Protein AF-A0ABD4ZA90-F1 (afdb_monomer_lite)

Sequence (152 aa):
MILDDIANYLPRKIDREKHRRLYINKEYIDSDKLKRIEDLVIKAFRKTIIEILISKGYVIQKEFMKNPENLGPDPDMLWFIIYGDNDIGVVIADSLFHTLNENDVNNYVNQFSKNIKLAGFEPIFCEFTSLESHSREYLMKRVFYAKLKYLK

Structure (mmCIF, N/CA/C/O backbone):
data_AF-A0ABD4ZA90-F1
#
_entry.id   AF-A0ABD4ZA90-F1
#
loop_
_atom_site.group_PDB
_atom_site.id
_atom_site.type_symbol
_atom_site.label_atom_id
_atom_site.label_alt_id
_atom_site.label_comp_id
_atom_site.label_asym_id
_atom_site.label_entity_id
_atom_site.label_seq_id
_atom_site.pdbx_PDB_ins_code
_atom_site.Cartn_x
_atom_site.Cartn_y
_atom_site.Cartn_z
_atom_site.occupancy
_atom_site.B_iso_or_equiv
_atom_site.auth_seq_id
_atom_site.auth_comp_id
_atom_site.auth_asym_id
_atom_site.auth_atom_id
_atom_site.pdbx_PDB_model_num
ATOM 1 N N . MET A 1 1 ? -8.741 -9.514 -15.679 1.00 62.38 1 MET A N 1
ATOM 2 C CA . MET A 1 1 ? -7.872 -8.412 -16.134 1.00 62.38 1 MET A CA 1
ATOM 3 C C . MET A 1 1 ? -6.812 -8.022 -15.105 1.00 62.38 1 MET A C 1
ATOM 5 O O . MET A 1 1 ? -5.653 -8.170 -15.440 1.00 62.38 1 MET A O 1
ATOM 9 N N . ILE A 1 2 ? -7.123 -7.642 -13.851 1.00 65.50 2 ILE A N 1
ATOM 10 C CA . ILE A 1 2 ? -6.057 -7.391 -12.842 1.00 65.50 2 ILE A CA 1
ATOM 11 C C . ILE A 1 2 ? -5.353 -8.672 -12.377 1.00 65.50 2 ILE A C 1
ATOM 13 O O . ILE A 1 2 ? -4.130 -8.710 -12.275 1.00 65.50 2 ILE A O 1
ATOM 17 N N . LEU A 1 3 ? -6.118 -9.745 -12.148 1.00 64.69 3 LEU A N 1
ATOM 18 C CA . LEU A 1 3 ? -5.544 -11.064 -11.872 1.00 64.69 3 LEU A CA 1
ATOM 19 C C . LEU A 1 3 ? -4.601 -11.521 -12.987 1.00 64.69 3 LEU A C 1
ATOM 21 O O . LEU A 1 3 ? -3.595 -12.134 -12.672 1.00 64.69 3 LEU A O 1
ATOM 25 N N . ASP A 1 4 ? -4.891 -11.193 -14.249 1.00 68.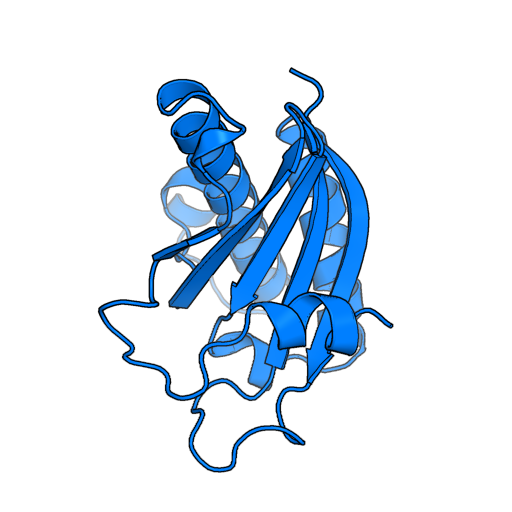12 4 ASP A N 1
ATOM 26 C CA . ASP A 1 4 ? -4.044 -11.570 -15.386 1.00 68.12 4 ASP A CA 1
ATOM 27 C C . ASP A 1 4 ? -2.719 -10.792 -15.361 1.00 68.12 4 ASP A C 1
ATOM 29 O O . ASP A 1 4 ? -1.653 -11.389 -15.511 1.00 68.12 4 ASP A O 1
ATOM 33 N N . ASP A 1 5 ? -2.770 -9.486 -15.069 1.00 66.19 5 ASP A N 1
ATOM 34 C CA . ASP A 1 5 ? -1.576 -8.650 -14.902 1.00 66.19 5 ASP A CA 1
ATOM 35 C C . ASP A 1 5 ? -0.704 -9.139 -13.737 1.00 66.19 5 ASP A C 1
ATOM 37 O O . ASP A 1 5 ? 0.503 -9.304 -13.897 1.00 66.19 5 ASP A O 1
ATOM 41 N N . ILE A 1 6 ? -1.298 -9.431 -12.575 1.00 69.44 6 ILE A N 1
ATOM 42 C CA . ILE A 1 6 ? -0.570 -9.935 -11.399 1.00 69.44 6 ILE A CA 1
ATOM 43 C C . ILE A 1 6 ? -0.053 -11.363 -11.640 1.00 69.44 6 ILE A C 1
ATOM 45 O O . ILE A 1 6 ? 1.076 -11.677 -11.260 1.00 69.44 6 ILE A O 1
ATOM 49 N N . ALA A 1 7 ? -0.843 -12.230 -12.282 1.00 73.38 7 ALA A N 1
ATOM 50 C CA . ALA A 1 7 ? -0.492 -13.628 -12.535 1.00 73.38 7 ALA A CA 1
ATOM 51 C C . ALA A 1 7 ? 0.750 -13.782 -13.410 1.00 73.38 7 ALA A C 1
ATOM 53 O O . ALA A 1 7 ? 1.523 -14.712 -13.187 1.00 73.38 7 ALA A O 1
ATOM 54 N N . ASN A 1 8 ? 0.996 -12.847 -14.331 1.00 75.31 8 ASN A N 1
ATOM 55 C CA . ASN A 1 8 ? 2.222 -12.827 -15.133 1.00 75.31 8 ASN A CA 1
ATOM 56 C C . ASN A 1 8 ? 3.496 -12.685 -14.287 1.00 75.31 8 ASN A C 1
ATOM 58 O O . ASN A 1 8 ? 4.574 -13.093 -14.719 1.00 75.31 8 ASN A O 1
ATOM 62 N N . TYR A 1 9 ? 3.373 -12.130 -13.082 1.00 75.06 9 TYR A N 1
ATOM 63 C CA . TYR A 1 9 ? 4.491 -11.887 -12.177 1.00 75.06 9 TYR A CA 1
ATOM 64 C C . TYR A 1 9 ? 4.483 -12.777 -10.936 1.00 75.06 9 TYR A C 1
ATOM 66 O O . TYR A 1 9 ? 5.475 -12.819 -10.205 1.00 75.06 9 TYR A O 1
ATOM 74 N N . LEU A 1 10 ? 3.386 -13.497 -10.682 1.00 73.56 10 LEU A N 1
ATOM 75 C CA . LEU A 1 10 ? 3.324 -14.454 -9.589 1.00 73.56 10 LEU A CA 1
ATOM 76 C C . LEU A 1 10 ? 4.314 -15.599 -9.869 1.00 73.56 10 LEU A C 1
ATOM 78 O O . LEU A 1 10 ? 4.187 -16.308 -10.872 1.00 73.56 10 LEU A O 1
ATOM 82 N N . PRO A 1 11 ? 5.306 -15.826 -8.993 1.00 70.50 11 PRO A N 1
ATOM 83 C CA . PRO A 1 11 ? 6.197 -16.959 -9.139 1.00 70.50 11 PRO A CA 1
ATOM 84 C C . PRO A 1 11 ? 5.389 -18.251 -8.970 1.00 70.50 11 PRO A C 1
ATOM 86 O O . PRO A 1 11 ? 4.516 -18.355 -8.111 1.00 70.50 11 PRO A O 1
ATOM 89 N N . ARG A 1 12 ? 5.728 -19.281 -9.754 1.00 71.31 12 ARG A N 1
ATOM 90 C CA . ARG A 1 12 ? 5.059 -20.599 -9.700 1.00 71.31 12 ARG A CA 1
ATOM 91 C C . ARG A 1 12 ? 5.140 -21.272 -8.324 1.00 71.31 12 ARG A C 1
ATOM 93 O O . ARG A 1 12 ? 4.325 -22.135 -8.019 1.00 71.31 12 ARG A O 1
ATOM 100 N N . LYS A 1 13 ? 6.158 -20.926 -7.530 1.00 71.75 13 LYS A N 1
ATOM 101 C CA . LYS A 1 13 ? 6.340 -21.347 -6.137 1.00 71.75 13 LYS A CA 1
ATOM 102 C C . LYS A 1 13 ? 6.830 -20.156 -5.326 1.00 71.75 13 LYS A C 1
ATOM 104 O O . LYS A 1 13 ? 7.806 -19.520 -5.721 1.00 71.75 13 LYS A O 1
ATOM 109 N N . ILE A 1 14 ? 6.203 -19.900 -4.180 1.00 73.62 14 ILE A N 1
ATOM 110 C CA . ILE A 1 14 ? 6.668 -18.866 -3.257 1.00 73.62 14 ILE A CA 1
ATOM 111 C C . ILE A 1 14 ? 7.635 -19.435 -2.230 1.00 73.62 14 ILE A C 1
ATOM 113 O O . ILE A 1 14 ? 7.293 -20.260 -1.390 1.00 73.62 14 ILE A O 1
ATOM 117 N N . ASP A 1 15 ? 8.845 -18.897 -2.276 1.00 81.00 15 ASP A N 1
ATOM 118 C CA . ASP A 1 15 ? 9.797 -18.858 -1.170 1.00 81.00 15 ASP A CA 1
ATOM 119 C C . ASP A 1 15 ? 9.537 -17.589 -0.336 1.00 81.00 15 ASP A C 1
ATOM 121 O O . ASP A 1 15 ? 9.632 -16.480 -0.862 1.00 81.00 15 ASP A O 1
ATOM 125 N N . ARG A 1 16 ? 9.156 -17.728 0.938 1.00 76.25 16 ARG A N 1
ATOM 126 C CA . ARG A 1 16 ? 8.748 -16.576 1.765 1.00 76.25 16 ARG A CA 1
ATOM 127 C C . ARG A 1 16 ? 9.871 -15.578 2.003 1.00 76.25 16 ARG A C 1
ATOM 129 O O . ARG A 1 16 ? 9.607 -14.384 1.988 1.00 76.25 16 ARG A O 1
ATOM 136 N N . GLU A 1 17 ? 11.092 -16.058 2.206 1.00 80.88 17 GLU A N 1
ATOM 137 C CA . GLU A 1 17 ? 12.242 -15.192 2.468 1.00 80.88 17 GLU A CA 1
ATOM 138 C C . GLU A 1 17 ? 12.598 -14.410 1.206 1.00 80.88 17 GLU A C 1
ATOM 140 O O . GLU A 1 17 ? 12.684 -13.183 1.223 1.00 80.88 17 GLU A O 1
ATOM 145 N N . LYS A 1 18 ? 12.703 -15.108 0.069 1.00 81.69 18 LYS A N 1
ATOM 146 C CA . LYS A 1 18 ? 13.080 -14.474 -1.203 1.00 81.69 18 LYS A CA 1
ATOM 147 C C . LYS A 1 18 ? 12.011 -13.547 -1.757 1.00 81.69 18 LYS A C 1
ATOM 149 O O . LYS A 1 18 ? 12.347 -12.569 -2.413 1.00 81.69 18 LYS A O 1
ATOM 154 N N . HIS A 1 19 ? 10.738 -13.853 -1.523 1.00 84.25 19 HIS A N 1
ATOM 155 C CA . HIS A 1 19 ? 9.628 -13.073 -2.064 1.00 84.25 19 HIS A CA 1
ATOM 156 C C . HIS A 1 19 ? 8.983 -12.162 -1.018 1.00 84.25 19 HIS A C 1
ATOM 158 O O . HIS A 1 19 ? 7.905 -11.628 -1.261 1.00 84.25 19 HIS A O 1
ATOM 164 N N . ARG A 1 20 ? 9.618 -11.930 0.135 1.00 87.19 20 ARG A N 1
ATOM 165 C CA . ARG A 1 20 ? 9.134 -10.933 1.099 1.00 87.19 20 ARG A CA 1
ATOM 166 C C . ARG A 1 20 ? 9.143 -9.521 0.505 1.00 87.19 20 ARG A C 1
ATOM 168 O O . ARG A 1 20 ? 8.221 -8.731 0.729 1.00 87.19 20 ARG A O 1
ATOM 175 N N . ARG A 1 21 ? 10.190 -9.210 -0.259 1.00 91.62 21 ARG A N 1
ATOM 176 C CA . ARG A 1 21 ? 10.367 -7.971 -1.021 1.00 91.62 21 ARG A CA 1
ATOM 177 C C . ARG A 1 21 ? 10.803 -8.338 -2.430 1.00 91.62 21 ARG A C 1
ATOM 179 O O . ARG A 1 21 ? 11.789 -9.049 -2.594 1.00 91.62 21 ARG A O 1
ATOM 186 N N . LEU A 1 22 ? 10.054 -7.893 -3.432 1.00 91.50 22 LEU A N 1
ATOM 187 C CA . LEU A 1 22 ? 10.332 -8.213 -4.830 1.00 91.50 22 LEU A CA 1
ATOM 188 C C . LEU A 1 22 ? 10.199 -6.955 -5.684 1.00 91.50 22 LEU A C 1
ATOM 190 O O . LEU A 1 22 ? 9.236 -6.206 -5.543 1.00 91.50 22 LEU A O 1
ATOM 194 N N . TYR A 1 23 ? 11.149 -6.746 -6.590 1.00 92.75 23 TYR A N 1
ATOM 195 C CA . TYR A 1 23 ? 11.144 -5.617 -7.516 1.00 92.75 23 TYR A CA 1
ATOM 196 C C . TYR A 1 23 ? 11.232 -6.161 -8.934 1.00 92.75 23 TYR A C 1
ATOM 198 O O . TYR A 1 23 ? 12.251 -6.728 -9.333 1.00 92.75 23 TYR A O 1
ATOM 206 N N . ILE A 1 24 ? 10.141 -6.020 -9.668 1.00 91.06 24 ILE A N 1
ATOM 207 C CA . ILE A 1 24 ? 9.975 -6.500 -11.031 1.00 91.06 24 ILE A CA 1
ATOM 208 C C . ILE A 1 24 ? 10.256 -5.344 -11.981 1.00 91.06 24 ILE A C 1
ATOM 210 O O . ILE A 1 24 ? 9.724 -4.245 -11.808 1.00 91.06 24 ILE A O 1
ATOM 214 N N . ASN A 1 25 ? 11.083 -5.620 -12.987 1.00 90.44 25 ASN A N 1
ATOM 215 C CA . ASN A 1 25 ? 11.552 -4.653 -13.974 1.00 90.44 25 ASN A CA 1
ATOM 216 C C . ASN A 1 25 ? 12.222 -3.417 -13.343 1.00 90.44 25 ASN A C 1
ATOM 218 O O . ASN A 1 25 ? 12.029 -2.279 -13.777 1.00 90.44 25 ASN A O 1
ATOM 222 N N . LYS A 1 26 ? 12.982 -3.625 -12.260 1.00 90.62 26 LYS A N 1
ATOM 223 C CA . LYS A 1 26 ? 13.629 -2.540 -11.503 1.00 90.62 26 LYS A CA 1
ATOM 224 C C . LYS A 1 26 ? 14.647 -1.746 -12.327 1.00 90.62 26 LYS A C 1
ATOM 226 O O . LYS A 1 26 ? 15.013 -0.652 -11.934 1.00 90.62 26 LYS A O 1
ATOM 231 N N . GLU A 1 27 ? 15.109 -2.288 -13.447 1.00 90.25 27 GLU A N 1
ATOM 232 C CA . GLU A 1 27 ? 15.999 -1.629 -14.400 1.00 90.25 27 GLU A CA 1
ATOM 233 C C . GLU A 1 27 ? 15.385 -0.383 -15.057 1.00 90.25 27 GLU A C 1
ATOM 235 O O . GLU A 1 27 ? 16.130 0.457 -15.553 1.00 90.25 27 GLU A O 1
ATOM 240 N N . TYR A 1 28 ? 14.056 -0.228 -15.029 1.00 89.12 28 TYR A N 1
ATOM 241 C CA . TYR A 1 28 ? 13.367 0.963 -15.539 1.00 89.12 28 TYR A CA 1
ATOM 242 C C . TYR A 1 28 ? 13.294 2.115 -14.534 1.00 89.12 28 TYR A C 1
ATOM 244 O O . TYR A 1 28 ? 12.625 3.112 -14.791 1.00 89.12 28 TYR A O 1
ATOM 252 N N . ILE A 1 29 ? 13.929 1.991 -13.369 1.00 91.69 29 ILE A N 1
ATOM 253 C CA . ILE A 1 29 ? 13.909 3.041 -12.360 1.00 91.69 29 ILE A CA 1
ATOM 254 C C . ILE A 1 29 ? 15.247 3.141 -11.637 1.00 91.69 29 ILE A C 1
ATOM 256 O O . ILE A 1 29 ? 15.922 2.151 -11.363 1.00 91.69 29 ILE A O 1
ATOM 260 N N . ASP A 1 30 ? 15.624 4.371 -11.305 1.00 92.19 30 ASP A N 1
ATOM 261 C CA . ASP A 1 30 ? 16.780 4.625 -10.461 1.00 92.19 30 ASP A CA 1
ATOM 262 C C . ASP A 1 30 ? 16.609 3.988 -9.066 1.00 92.19 30 ASP A C 1
ATOM 264 O O . ASP A 1 30 ? 15.516 3.981 -8.492 1.00 92.19 30 ASP A O 1
ATOM 268 N N . SER A 1 31 ? 17.701 3.457 -8.512 1.00 91.44 31 SER A N 1
ATOM 269 C CA . SER A 1 31 ? 17.669 2.716 -7.244 1.00 91.44 31 SER A CA 1
ATOM 270 C C . SER A 1 31 ? 17.339 3.606 -6.044 1.00 91.44 31 SER A C 1
ATOM 272 O O . SER A 1 31 ? 16.604 3.172 -5.153 1.00 91.44 31 SER A O 1
ATOM 274 N N . ASP A 1 32 ? 17.815 4.854 -6.025 1.00 93.69 32 ASP A N 1
ATOM 275 C CA . ASP A 1 32 ? 17.505 5.798 -4.947 1.00 93.69 32 ASP A CA 1
ATOM 276 C C . ASP A 1 32 ? 16.046 6.248 -5.036 1.00 93.69 32 ASP A C 1
ATOM 278 O O . ASP A 1 32 ? 15.336 6.321 -4.024 1.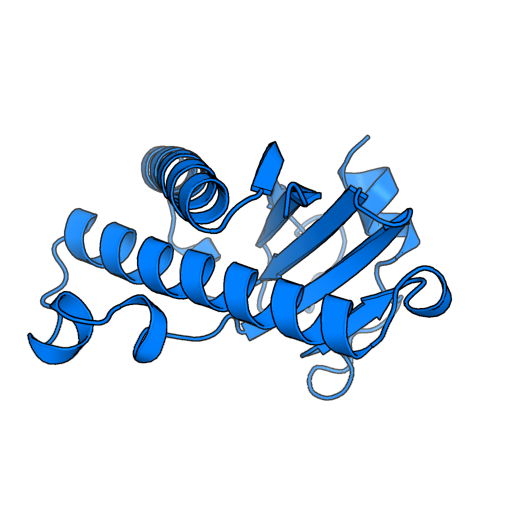00 93.69 32 ASP A O 1
ATOM 282 N N . LYS A 1 33 ? 15.557 6.475 -6.261 1.00 93.06 33 LYS A N 1
ATOM 283 C CA . LYS A 1 33 ? 14.139 6.753 -6.507 1.00 93.06 33 LYS A CA 1
ATOM 284 C C . LYS A 1 33 ? 13.251 5.589 -6.062 1.00 93.06 33 LYS A C 1
ATOM 286 O O . LYS A 1 33 ? 12.257 5.823 -5.373 1.00 93.06 33 LYS A O 1
ATOM 291 N N . LEU A 1 34 ? 13.615 4.350 -6.399 1.00 93.38 34 LEU A N 1
ATOM 292 C CA . LEU A 1 34 ? 12.883 3.147 -5.997 1.00 93.38 34 LEU A CA 1
ATOM 293 C C . LEU A 1 34 ? 12.816 3.007 -4.475 1.00 93.38 34 LEU A C 1
ATOM 295 O O . LEU A 1 34 ? 11.734 2.797 -3.931 1.00 93.38 34 LEU A O 1
ATOM 299 N N . LYS A 1 35 ? 13.943 3.198 -3.783 1.00 94.69 35 LYS A N 1
ATOM 300 C CA . LYS A 1 35 ? 13.993 3.159 -2.317 1.00 94.69 35 LYS A CA 1
ATOM 301 C C . LYS A 1 35 ? 13.092 4.223 -1.689 1.00 94.69 35 LYS A C 1
ATOM 303 O O . LYS A 1 35 ? 12.352 3.943 -0.751 1.00 94.69 35 LYS A O 1
ATOM 308 N N . ARG A 1 36 ? 13.095 5.440 -2.241 1.00 94.88 36 ARG A N 1
ATOM 309 C CA . ARG A 1 36 ? 12.210 6.517 -1.780 1.00 94.88 36 ARG A CA 1
ATOM 310 C C . ARG A 1 36 ? 10.734 6.177 -1.988 1.00 94.88 36 ARG A C 1
ATOM 312 O O . ARG A 1 36 ? 9.919 6.448 -1.109 1.00 94.88 36 ARG A O 1
ATOM 319 N N . ILE A 1 37 ? 10.380 5.614 -3.140 1.00 95.19 37 ILE A N 1
ATOM 320 C CA . ILE A 1 37 ? 9.017 5.153 -3.425 1.00 95.19 37 ILE A CA 1
ATOM 321 C C . ILE A 1 37 ? 8.600 4.080 -2.420 1.00 95.19 37 ILE A C 1
ATOM 323 O O . ILE A 1 37 ? 7.510 4.174 -1.857 1.00 95.19 37 ILE A O 1
ATOM 327 N N . GLU A 1 38 ? 9.465 3.096 -2.179 1.00 95.75 38 GLU A N 1
ATOM 328 C CA . GLU A 1 38 ? 9.215 2.025 -1.220 1.00 95.75 38 GLU A CA 1
ATOM 329 C C . GLU A 1 38 ? 8.935 2.578 0.177 1.00 95.75 38 GLU A C 1
ATOM 331 O O . GLU A 1 38 ? 7.891 2.270 0.756 1.00 95.75 38 GLU A O 1
ATOM 336 N N . ASP A 1 39 ? 9.801 3.462 0.675 1.00 96.25 39 ASP A N 1
ATOM 337 C CA . ASP A 1 39 ? 9.636 4.095 1.983 1.00 96.25 39 ASP A CA 1
ATOM 338 C C . ASP A 1 39 ? 8.291 4.827 2.095 1.00 96.25 39 ASP A C 1
ATOM 340 O O . ASP A 1 39 ? 7.608 4.754 3.120 1.00 96.25 39 ASP A O 1
ATOM 344 N N . LEU A 1 40 ? 7.879 5.538 1.043 1.00 96.56 40 LEU A N 1
ATOM 345 C CA . LEU A 1 40 ? 6.615 6.273 1.028 1.00 96.56 40 LEU A CA 1
ATOM 346 C C . LEU A 1 40 ? 5.393 5.343 0.999 1.00 96.56 40 LEU A C 1
ATOM 348 O O . LEU A 1 40 ? 4.405 5.610 1.687 1.00 96.56 40 LEU A O 1
ATOM 352 N N . VAL A 1 41 ? 5.462 4.251 0.238 1.00 97.12 41 VAL A N 1
ATOM 353 C CA . VAL A 1 41 ? 4.406 3.232 0.182 1.00 97.12 41 VAL A CA 1
ATOM 354 C C . VAL A 1 41 ? 4.270 2.519 1.526 1.00 97.12 41 VAL A C 1
ATOM 356 O O . VAL A 1 41 ? 3.153 2.376 2.023 1.00 97.12 41 VAL A O 1
ATOM 359 N N . ILE A 1 42 ? 5.385 2.144 2.160 1.00 97.44 42 ILE A N 1
ATOM 360 C CA . ILE A 1 42 ? 5.393 1.530 3.496 1.00 97.44 42 ILE A CA 1
ATOM 361 C C . ILE A 1 42 ? 4.788 2.484 4.530 1.00 97.44 42 ILE A C 1
ATOM 363 O O . ILE A 1 42 ? 3.927 2.087 5.314 1.00 97.44 42 ILE A O 1
ATOM 367 N N . LYS A 1 43 ? 5.167 3.765 4.505 1.00 97.25 43 LYS A N 1
ATOM 368 C CA . LYS A 1 43 ? 4.592 4.790 5.389 1.00 97.25 43 LYS A CA 1
ATOM 369 C C . LYS A 1 43 ? 3.076 4.916 5.229 1.00 97.25 43 LYS A C 1
ATOM 371 O O . LYS A 1 43 ? 2.356 4.973 6.229 1.00 97.25 43 LYS A O 1
ATOM 376 N N . ALA A 1 44 ? 2.584 4.926 3.989 1.00 97.25 44 ALA A N 1
ATOM 377 C CA . ALA A 1 44 ? 1.151 4.966 3.709 1.00 97.25 44 ALA A CA 1
ATOM 378 C C . ALA A 1 44 ? 0.434 3.692 4.187 1.00 97.25 44 ALA A C 1
ATOM 380 O O . ALA A 1 44 ? -0.634 3.788 4.797 1.00 97.25 44 ALA A O 1
ATOM 381 N N . PHE A 1 45 ? 1.031 2.517 3.970 1.00 97.69 45 PHE A N 1
ATOM 382 C CA . PHE A 1 45 ? 0.526 1.237 4.470 1.00 97.69 45 PHE A CA 1
ATOM 383 C C . PHE A 1 45 ? 0.394 1.233 5.997 1.00 97.69 45 PHE A C 1
ATOM 385 O O . PHE A 1 45 ? -0.701 1.027 6.518 1.00 97.69 45 PHE A O 1
ATOM 392 N N . ARG A 1 46 ? 1.484 1.539 6.710 1.00 97.06 46 ARG A N 1
ATOM 393 C CA . ARG A 1 46 ? 1.543 1.555 8.179 1.00 97.06 46 ARG A CA 1
ATOM 394 C C . ARG A 1 46 ? 0.443 2.420 8.772 1.00 97.06 46 ARG A C 1
ATOM 396 O O . ARG A 1 46 ? -0.308 1.982 9.642 1.00 97.06 46 ARG A O 1
ATOM 403 N N . LYS A 1 47 ? 0.311 3.640 8.249 1.00 96.94 47 LYS A N 1
ATOM 404 C CA . LYS A 1 47 ? -0.728 4.572 8.672 1.00 96.94 47 LYS A CA 1
ATOM 405 C C . LYS A 1 47 ? -2.132 4.026 8.431 1.00 96.94 47 LYS A C 1
ATOM 407 O O . LYS A 1 47 ? -2.960 4.071 9.336 1.00 96.94 47 LYS A O 1
ATOM 412 N N . THR A 1 48 ? -2.362 3.442 7.260 1.00 97.19 48 THR A N 1
ATOM 413 C CA . THR A 1 48 ? -3.649 2.838 6.897 1.00 97.19 48 THR A CA 1
ATOM 414 C C . THR A 1 48 ? -4.018 1.681 7.826 1.00 97.19 48 THR A C 1
ATOM 416 O O . THR A 1 48 ? -5.153 1.616 8.290 1.00 97.19 48 THR A O 1
ATOM 419 N N . ILE A 1 49 ? -3.077 0.790 8.156 1.00 96.19 49 ILE A N 1
ATOM 420 C CA . ILE A 1 49 ? -3.338 -0.323 9.082 1.00 96.19 49 ILE A CA 1
ATOM 421 C C . ILE A 1 49 ? -3.712 0.191 10.470 1.00 96.19 49 ILE A C 1
ATOM 423 O O . ILE A 1 49 ? -4.694 -0.275 11.045 1.00 96.19 49 ILE A O 1
ATOM 427 N N . ILE A 1 50 ? -2.980 1.174 10.998 1.00 95.69 50 ILE A N 1
ATOM 428 C CA . ILE A 1 50 ? -3.300 1.762 12.303 1.00 95.69 50 ILE A CA 1
ATOM 429 C C . ILE A 1 50 ? -4.700 2.395 12.291 1.00 95.69 50 ILE A C 1
ATOM 431 O O . ILE A 1 50 ? -5.490 2.131 13.196 1.00 95.69 50 ILE A O 1
ATOM 435 N N . GLU A 1 51 ? -5.051 3.154 11.248 1.00 94.75 51 GLU A N 1
ATOM 436 C CA . GLU A 1 51 ? -6.390 3.742 11.078 1.00 94.75 51 GLU A CA 1
ATOM 437 C C . GLU A 1 51 ? -7.495 2.671 11.021 1.00 94.75 51 GLU A C 1
ATOM 439 O O . GLU A 1 51 ? -8.545 2.824 11.652 1.00 94.75 51 GLU A O 1
ATOM 444 N N . ILE A 1 52 ? -7.244 1.551 10.337 1.00 94.75 52 ILE A N 1
ATOM 445 C CA . ILE A 1 52 ? -8.178 0.421 10.265 1.00 94.75 52 ILE A CA 1
ATOM 446 C C . ILE A 1 52 ? -8.352 -0.247 11.628 1.00 94.75 52 ILE A C 1
ATOM 448 O O . ILE A 1 52 ? -9.486 -0.460 12.057 1.00 94.75 52 ILE A O 1
ATOM 452 N N . LEU A 1 53 ? -7.265 -0.526 12.348 1.00 93.56 53 LEU A N 1
ATOM 453 C CA . LEU A 1 53 ? -7.336 -1.123 13.683 1.00 93.56 53 LEU A CA 1
ATOM 454 C C . LEU A 1 53 ? -8.108 -0.226 14.662 1.00 93.56 53 LEU A C 1
ATOM 456 O O . LEU A 1 53 ? -8.966 -0.714 15.396 1.00 93.56 53 LEU A O 1
ATOM 460 N N . ILE A 1 54 ? -7.894 1.090 14.625 1.00 93.19 54 ILE A N 1
ATOM 461 C CA . ILE A 1 54 ? -8.670 2.039 15.440 1.00 93.19 54 ILE A CA 1
ATOM 462 C C . ILE A 1 54 ? -10.157 1.968 15.083 1.00 93.19 54 ILE A C 1
ATOM 464 O O . ILE A 1 54 ? -10.996 1.895 15.979 1.00 93.19 54 ILE A O 1
ATOM 468 N N . SER A 1 55 ? -10.498 1.944 13.788 1.00 91.56 55 SER A N 1
ATOM 469 C CA . SER A 1 55 ? -11.898 1.871 13.342 1.00 91.56 55 SER A CA 1
ATOM 470 C C . SER A 1 55 ? -12.610 0.589 13.791 1.00 91.56 55 SER A C 1
ATOM 472 O O . SER A 1 55 ? -13.820 0.597 14.001 1.00 91.56 55 SER A O 1
ATOM 474 N N . LYS A 1 56 ? -11.850 -0.490 14.016 1.00 90.88 56 LYS A N 1
ATOM 475 C CA . LYS A 1 56 ? -12.338 -1.765 14.560 1.00 90.88 56 LYS A CA 1
ATOM 476 C C . LYS A 1 56 ? -12.380 -1.797 16.096 1.00 90.88 56 LYS A C 1
ATOM 478 O O . LYS A 1 56 ? -12.736 -2.822 16.669 1.00 90.88 56 LYS A O 1
ATOM 483 N N . GLY A 1 57 ? -12.022 -0.700 16.766 1.00 92.19 57 GLY A N 1
ATOM 484 C CA . GLY A 1 57 ? -12.071 -0.568 18.223 1.00 92.19 57 GLY A CA 1
ATOM 485 C C . GLY A 1 57 ? -10.845 -1.105 18.964 1.00 92.19 57 GLY A C 1
ATOM 486 O O . GLY A 1 57 ? -10.894 -1.245 20.186 1.00 92.19 57 GLY A O 1
ATOM 487 N N . TYR A 1 58 ? -9.741 -1.402 18.270 1.00 93.19 58 TYR A N 1
ATOM 488 C CA . TYR A 1 58 ? -8.504 -1.808 18.939 1.00 93.19 58 TYR A CA 1
ATOM 489 C C . TYR A 1 58 ? -7.870 -0.627 19.683 1.00 93.19 58 TYR A C 1
ATOM 491 O O . TYR A 1 58 ? -7.799 0.495 19.179 1.00 93.19 58 TYR A O 1
ATOM 499 N N . VAL A 1 59 ? -7.349 -0.897 20.881 1.00 94.38 59 VAL A N 1
ATOM 500 C CA . VAL A 1 59 ? -6.590 0.087 21.660 1.00 94.38 59 VAL A CA 1
ATOM 501 C C . VAL A 1 59 ? -5.148 0.110 21.163 1.00 94.38 59 VAL A C 1
ATOM 503 O O . VAL A 1 59 ? -4.394 -0.841 21.365 1.00 94.38 59 VAL A O 1
ATOM 506 N N . ILE A 1 60 ? -4.761 1.213 20.526 1.00 93.56 60 ILE A N 1
ATOM 507 C CA . ILE A 1 60 ? -3.410 1.424 20.002 1.00 93.56 60 ILE A CA 1
ATOM 508 C C . ILE A 1 60 ? -2.585 2.246 20.994 1.00 93.56 60 ILE A C 1
ATOM 510 O O . ILE A 1 60 ? -3.060 3.225 21.575 1.00 93.56 60 ILE A O 1
ATOM 514 N N . GLN A 1 61 ? -1.323 1.858 21.193 1.00 93.44 61 GLN A N 1
ATOM 515 C CA . GLN A 1 61 ? -0.410 2.601 22.057 1.00 93.44 61 GLN A CA 1
ATOM 516 C C . GLN A 1 61 ? -0.212 4.035 21.537 1.00 93.44 61 GLN A C 1
ATOM 518 O O . GLN A 1 61 ? -0.070 4.268 20.337 1.00 93.44 61 GLN A O 1
ATOM 523 N N . LYS A 1 62 ? -0.160 5.013 22.452 1.00 91.06 62 LYS A N 1
ATOM 524 C CA . LYS A 1 62 ? -0.125 6.451 22.113 1.00 91.06 62 LYS A CA 1
ATOM 525 C C . LYS A 1 62 ? 1.012 6.846 21.169 1.00 91.06 62 LYS A C 1
ATOM 527 O O . LYS A 1 62 ? 0.875 7.819 20.439 1.00 91.06 62 LYS A O 1
ATOM 532 N N . GLU A 1 63 ? 2.135 6.139 21.207 1.00 90.81 63 GLU A N 1
ATOM 533 C CA . GLU A 1 63 ? 3.284 6.433 20.350 1.00 90.81 63 GLU A CA 1
ATOM 534 C C . GLU A 1 63 ? 2.974 6.178 18.867 1.00 90.81 63 GLU A C 1
ATOM 536 O O . GLU A 1 63 ? 3.201 7.048 18.026 1.00 90.81 63 GLU A O 1
ATOM 541 N N . PHE A 1 64 ? 2.331 5.045 18.568 1.00 89.06 64 PHE A N 1
ATOM 542 C CA . PHE A 1 64 ? 1.871 4.684 17.226 1.00 89.06 64 PHE A CA 1
ATOM 543 C C . PHE A 1 64 ? 0.806 5.655 16.713 1.00 89.06 64 PHE A C 1
ATOM 545 O O . PHE A 1 64 ? 0.757 5.929 15.525 1.00 89.06 64 PHE A O 1
ATOM 552 N N . MET A 1 65 ? -0.016 6.227 17.598 1.00 88.31 65 MET A N 1
ATOM 553 C CA . MET A 1 65 ? -0.999 7.252 17.219 1.00 88.31 65 MET A CA 1
ATOM 554 C C . MET A 1 65 ? -0.346 8.560 16.759 1.00 88.31 65 MET A C 1
ATOM 556 O O . MET A 1 65 ? -0.917 9.275 15.942 1.00 88.31 65 MET A O 1
ATOM 560 N N . LYS A 1 66 ? 0.825 8.900 17.314 1.00 91.38 66 LYS A N 1
ATOM 561 C CA . LYS A 1 66 ? 1.538 10.143 16.991 1.00 91.38 66 LYS A CA 1
ATOM 562 C C . LYS A 1 66 ? 2.335 10.028 15.697 1.00 91.38 66 LYS A C 1
ATOM 564 O O . LYS A 1 66 ? 2.359 10.987 14.940 1.00 91.38 66 LYS A O 1
ATOM 569 N N . ASN A 1 67 ? 2.973 8.877 15.475 1.00 92.81 67 ASN A N 1
ATOM 570 C CA . ASN A 1 67 ? 3.873 8.640 14.344 1.00 92.81 67 ASN A CA 1
ATOM 571 C C . ASN A 1 67 ? 3.568 7.299 13.644 1.00 92.81 67 ASN A C 1
ATOM 573 O O . ASN A 1 67 ? 4.456 6.440 13.551 1.00 92.81 67 ASN A O 1
ATOM 577 N N . PRO A 1 68 ? 2.325 7.069 13.183 1.00 92.88 68 PRO A N 1
ATOM 578 C CA . PRO A 1 68 ? 1.914 5.768 12.660 1.00 92.88 68 PRO A CA 1
ATOM 579 C C . PRO A 1 68 ? 2.737 5.341 11.442 1.00 92.88 68 PRO A C 1
ATOM 581 O O . PRO A 1 68 ? 3.049 4.167 11.293 1.00 92.88 68 PRO A O 1
ATOM 584 N N . GLU A 1 69 ? 3.170 6.281 10.608 1.00 92.88 69 GLU A N 1
ATOM 585 C CA . GLU A 1 69 ? 4.009 6.022 9.442 1.00 92.88 69 GLU A CA 1
ATOM 586 C C . GLU A 1 69 ? 5.417 5.506 9.792 1.00 92.88 69 GLU A C 1
ATOM 588 O O . GLU A 1 69 ? 6.040 4.798 9.000 1.00 92.88 69 GLU A O 1
ATOM 593 N N . ASN A 1 70 ? 5.927 5.820 10.985 1.00 92.94 70 ASN A N 1
ATOM 594 C CA . ASN A 1 70 ? 7.278 5.435 11.401 1.00 92.94 70 ASN A CA 1
ATOM 595 C C . ASN A 1 70 ? 7.285 4.175 12.271 1.00 92.94 70 ASN A C 1
ATOM 597 O O . ASN A 1 70 ? 8.269 3.441 12.248 1.00 92.94 70 ASN A O 1
ATOM 601 N N . LEU A 1 71 ? 6.198 3.930 13.007 1.00 92.94 71 LEU A N 1
ATOM 602 C CA . LEU A 1 71 ? 6.131 2.872 14.017 1.00 92.94 71 LEU A CA 1
ATOM 603 C C . LEU A 1 71 ? 5.141 1.756 13.684 1.00 92.94 71 LEU A C 1
ATOM 605 O O . LEU A 1 71 ? 5.235 0.691 14.279 1.00 92.94 71 LEU A O 1
ATOM 609 N N . GLY A 1 72 ? 4.199 1.977 12.762 1.00 92.81 72 GLY A N 1
ATOM 610 C CA . GLY A 1 72 ? 3.207 0.973 12.379 1.00 92.81 72 GLY A CA 1
ATOM 611 C C . GLY A 1 72 ? 3.813 -0.309 11.786 1.00 92.81 72 GLY A C 1
ATOM 612 O O . GLY A 1 72 ? 4.996 -0.341 11.439 1.00 92.81 72 GLY A O 1
ATOM 613 N N . PRO A 1 73 ? 2.998 -1.368 11.648 1.00 93.19 73 PRO A N 1
ATOM 614 C CA . PRO A 1 73 ? 3.461 -2.653 11.138 1.00 93.19 73 PRO A CA 1
ATOM 615 C C . PRO A 1 73 ? 3.831 -2.572 9.655 1.00 93.19 73 PRO A C 1
ATOM 617 O O . PRO A 1 73 ? 3.158 -1.904 8.871 1.00 93.19 73 PRO A O 1
ATOM 620 N N . ASP A 1 74 ? 4.884 -3.289 9.274 1.00 93.94 74 ASP A N 1
ATOM 621 C CA . ASP A 1 74 ? 5.240 -3.500 7.872 1.00 93.94 74 ASP A CA 1
ATOM 622 C C . ASP A 1 74 ? 4.411 -4.618 7.249 1.00 93.94 74 ASP A C 1
ATOM 624 O O . ASP A 1 74 ? 4.050 -5.559 7.953 1.00 93.94 74 ASP A O 1
ATOM 628 N N . PRO A 1 75 ? 4.175 -4.569 5.928 1.00 93.94 75 PRO A N 1
ATOM 629 C CA . PRO A 1 75 ? 3.454 -5.633 5.254 1.00 93.94 75 PRO A CA 1
ATOM 630 C C . PRO A 1 75 ? 4.284 -6.919 5.230 1.00 93.94 75 PRO A C 1
ATOM 632 O O . PRO A 1 75 ? 5.508 -6.882 4.991 1.00 93.94 75 PRO A O 1
ATOM 635 N N . ASP A 1 76 ? 3.597 -8.053 5.391 1.00 91.19 76 ASP A N 1
ATOM 636 C CA . ASP A 1 76 ? 4.178 -9.396 5.291 1.00 91.19 76 ASP A CA 1
ATOM 637 C C . ASP A 1 76 ? 4.901 -9.583 3.951 1.00 91.19 76 ASP A C 1
ATOM 639 O O . ASP A 1 76 ? 6.035 -10.062 3.921 1.00 91.19 76 ASP A O 1
ATOM 643 N N . MET A 1 77 ? 4.305 -9.125 2.845 1.00 90.81 77 MET A N 1
ATOM 644 C CA . MET A 1 77 ? 4.963 -9.051 1.536 1.00 90.81 77 MET A CA 1
ATOM 645 C C . MET A 1 77 ? 4.677 -7.726 0.831 1.00 90.81 77 MET A C 1
ATOM 647 O O . MET A 1 77 ? 3.575 -7.185 0.911 1.00 90.81 77 MET A O 1
ATOM 651 N N . LEU A 1 78 ? 5.676 -7.227 0.102 1.00 94.31 78 LEU A N 1
ATOM 652 C CA . LEU A 1 78 ? 5.574 -5.995 -0.675 1.00 94.31 78 LEU A CA 1
ATOM 653 C C . LEU A 1 78 ? 6.342 -6.139 -1.981 1.00 94.31 78 LEU A C 1
ATOM 655 O O . LEU A 1 78 ? 7.565 -6.307 -1.967 1.00 94.31 78 LEU A O 1
ATOM 659 N N . TRP A 1 79 ? 5.624 -6.092 -3.097 1.00 94.06 79 TRP A N 1
ATOM 660 C CA . TRP A 1 79 ? 6.207 -6.186 -4.429 1.00 94.06 79 TRP A CA 1
ATOM 661 C C . TRP A 1 79 ? 5.951 -4.923 -5.231 1.00 94.06 79 TRP A C 1
ATOM 663 O O . TRP A 1 79 ? 4.864 -4.349 -5.169 1.00 94.06 79 TRP A O 1
ATOM 673 N N . PHE A 1 80 ? 6.940 -4.549 -6.033 1.00 94.25 80 PHE A N 1
ATOM 674 C CA . PHE A 1 80 ? 6.877 -3.433 -6.963 1.00 94.25 80 PHE A CA 1
ATOM 675 C C . PHE A 1 80 ? 6.987 -3.940 -8.395 1.00 94.25 80 PHE A C 1
ATOM 677 O O . PHE A 1 80 ? 7.856 -4.754 -8.697 1.00 94.25 80 PHE A O 1
ATOM 684 N N . ILE A 1 81 ? 6.123 -3.436 -9.271 1.00 93.44 81 ILE A N 1
ATOM 685 C CA . ILE A 1 81 ? 6.132 -3.679 -10.714 1.00 93.44 81 ILE A CA 1
ATOM 686 C C . ILE A 1 81 ? 6.317 -2.326 -11.387 1.00 93.44 81 ILE A C 1
ATOM 688 O O . ILE A 1 81 ? 5.473 -1.445 -11.233 1.00 93.44 81 ILE A O 1
ATOM 692 N N . ILE A 1 82 ? 7.413 -2.143 -12.116 1.00 92.88 82 ILE A N 1
ATOM 693 C CA . ILE A 1 82 ? 7.707 -0.869 -12.777 1.00 92.88 82 ILE A CA 1
ATOM 694 C C . ILE A 1 82 ? 7.218 -0.928 -14.226 1.00 92.88 82 ILE A C 1
ATOM 696 O O . ILE A 1 82 ? 7.660 -1.778 -15.002 1.00 92.88 82 ILE A O 1
ATOM 700 N N . TYR A 1 83 ? 6.290 -0.034 -14.582 1.00 89.00 83 TYR A N 1
ATOM 701 C CA . TYR A 1 83 ? 5.756 0.100 -15.946 1.00 89.00 83 TYR A CA 1
ATOM 702 C C . TYR A 1 83 ? 6.433 1.233 -16.737 1.00 89.00 83 TYR A C 1
ATOM 704 O O . TYR A 1 83 ? 6.330 1.279 -17.960 1.00 89.00 83 TYR A O 1
ATOM 712 N N . GLY A 1 84 ? 7.123 2.140 -16.042 1.00 83.56 84 GLY A N 1
ATOM 713 C CA . GLY A 1 84 ? 7.906 3.252 -16.580 1.00 83.56 84 GLY A CA 1
ATOM 714 C C . GLY A 1 84 ? 8.429 4.129 -15.438 1.00 83.56 84 GLY A C 1
ATOM 715 O O . GLY A 1 84 ? 8.222 3.794 -14.272 1.00 83.56 84 GLY A O 1
ATOM 716 N N . ASP A 1 85 ? 9.038 5.278 -15.748 1.00 79.38 85 ASP A N 1
ATOM 717 C CA . ASP A 1 85 ? 9.727 6.117 -14.749 1.00 79.38 85 ASP A CA 1
ATOM 718 C C . ASP A 1 85 ? 8.861 6.509 -13.539 1.00 79.38 85 ASP A C 1
ATOM 720 O O . ASP A 1 85 ? 9.393 6.716 -12.446 1.00 79.38 85 ASP A O 1
ATOM 724 N N . ASN A 1 86 ? 7.544 6.650 -13.727 1.00 88.25 86 ASN A N 1
ATOM 725 C CA . ASN A 1 86 ? 6.613 7.128 -12.700 1.00 88.25 86 ASN A CA 1
ATOM 726 C C . ASN A 1 86 ? 5.409 6.207 -12.454 1.00 88.25 86 ASN A C 1
ATOM 728 O O . ASN A 1 86 ? 4.730 6.393 -11.448 1.00 88.25 86 ASN A O 1
ATOM 732 N N . ASP A 1 87 ? 5.134 5.238 -13.328 1.00 93.06 87 ASP A N 1
ATOM 733 C CA . ASP A 1 87 ? 3.959 4.368 -13.213 1.00 93.06 87 ASP A CA 1
ATOM 734 C C . ASP A 1 87 ? 4.351 3.031 -12.578 1.00 93.06 87 ASP A C 1
ATOM 736 O O . ASP A 1 87 ? 5.193 2.291 -13.093 1.00 93.06 87 ASP A O 1
ATOM 740 N N . ILE A 1 88 ? 3.738 2.729 -11.434 1.00 93.69 88 ILE A N 1
ATOM 741 C CA . ILE A 1 88 ? 4.188 1.685 -10.512 1.00 93.69 88 ILE A CA 1
ATOM 742 C C . ILE A 1 88 ? 2.988 0.848 -10.074 1.00 93.69 88 ILE A C 1
ATOM 744 O O . ILE A 1 88 ? 2.000 1.367 -9.559 1.00 93.69 88 ILE A O 1
ATOM 748 N N . GLY A 1 89 ? 3.073 -0.464 -10.256 1.00 94.44 89 GLY A N 1
ATOM 749 C CA . GLY A 1 89 ? 2.212 -1.429 -9.586 1.00 94.44 89 GLY A CA 1
ATOM 750 C C . GLY A 1 89 ? 2.788 -1.802 -8.224 1.00 94.44 89 GLY A C 1
ATOM 751 O O . GLY A 1 89 ? 3.982 -2.061 -8.105 1.00 94.44 89 GLY A O 1
ATOM 752 N N . VAL A 1 90 ? 1.941 -1.864 -7.205 1.00 95.25 90 VAL A N 1
ATOM 753 C CA . VAL A 1 90 ? 2.295 -2.310 -5.859 1.00 95.25 90 VAL A CA 1
ATOM 754 C C . VAL A 1 90 ? 1.381 -3.462 -5.480 1.00 95.25 90 VAL A C 1
ATOM 756 O O . VAL A 1 90 ? 0.161 -3.314 -5.502 1.00 95.25 90 VAL A O 1
ATOM 759 N N . VAL A 1 91 ? 1.966 -4.599 -5.112 1.00 93.75 91 VAL A N 1
ATOM 760 C CA . VAL A 1 91 ? 1.242 -5.725 -4.511 1.00 93.75 91 VAL A CA 1
ATOM 761 C C . VAL A 1 91 ? 1.631 -5.796 -3.043 1.00 93.75 91 VAL A C 1
ATOM 763 O O . VAL A 1 91 ? 2.803 -5.959 -2.710 1.00 93.75 91 VAL A O 1
ATOM 766 N N . ILE A 1 92 ? 0.643 -5.670 -2.168 1.00 94.19 92 ILE A N 1
ATOM 767 C CA . ILE A 1 92 ? 0.798 -5.749 -0.720 1.00 94.19 92 ILE A CA 1
ATOM 768 C C . ILE A 1 92 ? 0.055 -6.986 -0.240 1.00 94.19 92 ILE A C 1
ATOM 770 O O . ILE A 1 92 ? -1.113 -7.186 -0.574 1.00 94.19 92 ILE A O 1
ATOM 774 N N . ALA A 1 93 ? 0.709 -7.804 0.570 1.00 90.25 93 ALA A N 1
ATOM 775 C CA . ALA A 1 93 ? 0.057 -8.893 1.275 1.00 90.25 93 ALA A CA 1
ATOM 776 C C . ALA A 1 93 ? 0.314 -8.746 2.772 1.00 90.25 93 ALA A C 1
ATOM 778 O O . ALA A 1 93 ? 1.427 -8.416 3.183 1.00 90.25 93 ALA A O 1
ATOM 779 N N . ASP A 1 94 ? -0.730 -8.982 3.557 1.00 91.50 94 ASP A N 1
ATOM 780 C CA . ASP A 1 94 ? -0.694 -8.921 5.009 1.00 91.50 94 ASP A CA 1
ATOM 781 C C . ASP A 1 94 ? -1.716 -9.904 5.585 1.00 91.50 94 ASP A C 1
ATOM 783 O O . ASP A 1 94 ? -2.846 -10.010 5.096 1.00 91.50 94 ASP A O 1
ATOM 787 N N . SER A 1 95 ? -1.328 -10.636 6.624 1.00 87.25 95 SER A N 1
ATOM 788 C CA . SER A 1 95 ? -2.177 -11.624 7.290 1.00 87.25 95 SER A CA 1
ATOM 789 C C . SER A 1 95 ? -3.485 -11.039 7.843 1.00 87.25 95 SER A C 1
ATOM 791 O O . SER A 1 95 ? -4.501 -11.743 7.862 1.00 87.25 95 SER A O 1
ATOM 793 N N . LEU A 1 96 ? -3.527 -9.749 8.205 1.00 88.69 96 LEU A N 1
ATOM 794 C CA . LEU A 1 96 ? -4.748 -9.077 8.663 1.00 88.69 96 LEU A CA 1
ATOM 795 C C . LEU A 1 96 ? -5.824 -9.005 7.577 1.00 88.69 96 LEU A C 1
ATOM 797 O O . LEU A 1 96 ? -7.013 -8.974 7.906 1.00 88.69 96 LEU A 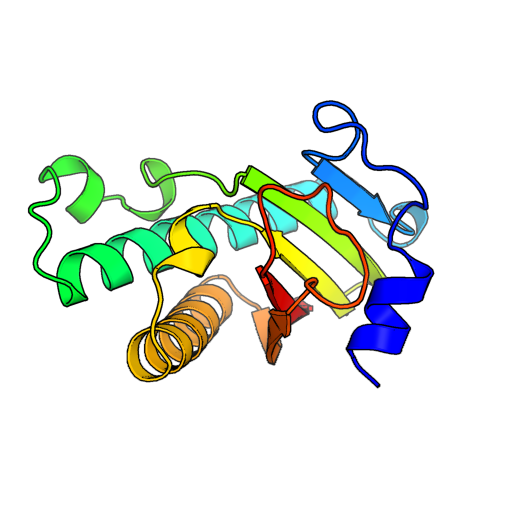O 1
ATOM 801 N N . PHE A 1 97 ? -5.446 -9.022 6.294 1.00 90.81 97 PHE A N 1
ATOM 802 C CA . PHE A 1 97 ? -6.386 -8.899 5.173 1.00 90.81 97 PHE A CA 1
ATOM 803 C C . PHE A 1 97 ? -7.431 -10.018 5.132 1.00 90.81 97 PHE A C 1
ATOM 805 O O . PHE A 1 97 ? -8.529 -9.813 4.610 1.00 90.81 97 PHE A O 1
ATOM 812 N N . HIS A 1 98 ? -7.142 -11.172 5.740 1.00 85.50 98 HIS A N 1
ATOM 813 C CA . HIS A 1 98 ? -8.103 -12.267 5.912 1.00 85.50 98 HIS A CA 1
ATOM 814 C C . HIS A 1 98 ? -9.266 -11.951 6.835 1.00 85.50 98 HIS A C 1
ATOM 816 O O . HIS A 1 98 ? -10.314 -12.583 6.741 1.00 85.50 98 HIS A O 1
ATOM 822 N N . THR A 1 99 ? -9.075 -10.997 7.735 1.00 85.94 99 THR A N 1
ATOM 823 C CA . THR A 1 99 ? -10.048 -10.657 8.774 1.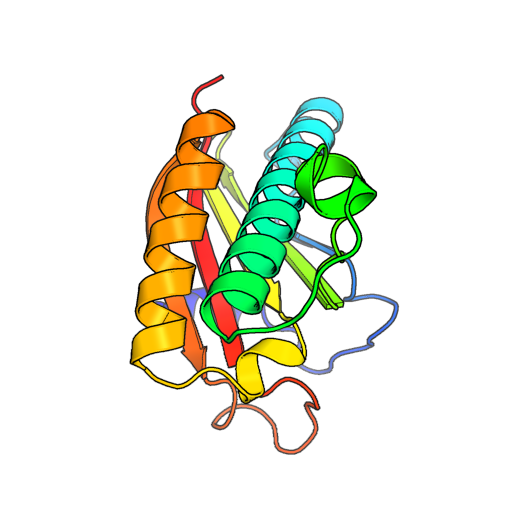00 85.94 99 THR A CA 1
ATOM 824 C C . THR A 1 99 ? -10.922 -9.463 8.390 1.00 85.94 99 THR A C 1
ATOM 826 O O . THR A 1 99 ? -11.801 -9.067 9.160 1.00 85.94 99 THR A O 1
ATOM 829 N N . LEU A 1 100 ? -10.669 -8.855 7.226 1.00 89.88 100 LEU A N 1
ATOM 830 C CA . LEU A 1 100 ? -11.403 -7.690 6.747 1.00 89.88 100 LEU A CA 1
ATOM 831 C C . LEU A 1 100 ? -12.674 -8.133 6.020 1.00 89.88 100 LEU A C 1
ATOM 833 O O . LEU A 1 100 ? -12.615 -8.824 4.999 1.00 89.88 100 LEU A O 1
ATOM 837 N N . ASN A 1 101 ? -13.822 -7.691 6.531 1.00 90.69 101 ASN A N 1
ATOM 838 C CA . ASN A 1 101 ? -15.091 -7.780 5.809 1.00 90.69 101 ASN A CA 1
ATOM 839 C C . ASN A 1 101 ? -15.135 -6.746 4.660 1.00 90.69 101 ASN A C 1
ATOM 841 O O . ASN A 1 101 ? -14.205 -5.963 4.473 1.00 90.69 101 ASN A O 1
ATOM 845 N N . GLU A 1 102 ? -16.210 -6.724 3.872 1.00 90.31 102 GLU A N 1
ATOM 846 C CA . GLU A 1 102 ? -16.333 -5.806 2.726 1.00 90.31 102 GLU A CA 1
ATOM 847 C C . GLU A 1 102 ? -16.290 -4.319 3.118 1.00 90.31 102 GLU A C 1
ATOM 849 O O . GLU A 1 102 ? -15.682 -3.510 2.417 1.00 90.31 102 GLU A O 1
ATOM 854 N N . ASN A 1 103 ? -16.866 -3.949 4.264 1.00 92.25 103 ASN A N 1
ATOM 855 C CA . ASN A 1 103 ? -16.817 -2.570 4.751 1.00 92.25 103 ASN A CA 1
ATOM 856 C C . ASN A 1 103 ? -15.390 -2.169 5.140 1.00 92.25 103 ASN A C 1
ATOM 858 O O . ASN A 1 103 ? -14.932 -1.087 4.775 1.00 92.25 103 ASN A O 1
ATOM 862 N N . ASP A 1 104 ? -14.672 -3.057 5.826 1.00 92.69 104 ASP A N 1
ATOM 863 C CA . ASP A 1 104 ? -13.277 -2.853 6.213 1.00 92.69 104 ASP A CA 1
ATOM 864 C C . ASP A 1 104 ? -12.365 -2.749 4.985 1.00 92.69 104 ASP A C 1
ATOM 866 O O . ASP A 1 104 ? -11.441 -1.943 4.961 1.00 92.69 104 ASP A O 1
ATOM 870 N N . VAL A 1 105 ? -12.644 -3.538 3.947 1.00 93.19 105 VAL A N 1
ATOM 871 C CA . VAL A 1 105 ? -11.950 -3.486 2.654 1.00 93.19 105 VAL A CA 1
ATOM 872 C C . VAL A 1 105 ? -12.138 -2.133 1.992 1.00 93.19 105 VAL A C 1
ATOM 874 O O . VAL A 1 105 ? -11.156 -1.497 1.614 1.00 93.19 105 VAL A O 1
ATOM 877 N N . ASN A 1 106 ? -13.382 -1.670 1.885 1.00 94.50 106 ASN A N 1
ATOM 878 C CA . ASN A 1 106 ? -13.685 -0.373 1.290 1.00 94.50 106 ASN A CA 1
ATOM 879 C C . ASN A 1 106 ? -13.041 0.761 2.096 1.00 94.50 106 ASN A C 1
ATOM 881 O O . ASN A 1 106 ? -12.449 1.677 1.524 1.00 94.50 106 ASN A O 1
ATOM 885 N N . ASN A 1 107 ? -13.088 0.674 3.428 1.00 95.38 107 ASN A N 1
ATOM 886 C CA . ASN A 1 107 ? -12.407 1.620 4.302 1.00 95.38 107 ASN A CA 1
ATOM 887 C C . ASN A 1 107 ? -10.887 1.596 4.072 1.00 95.38 107 ASN A C 1
ATOM 889 O O . ASN A 1 107 ? -10.286 2.652 3.891 1.00 95.38 107 ASN A O 1
ATOM 893 N N . TYR A 1 108 ? -10.271 0.413 3.989 1.00 96.50 108 TYR A N 1
ATOM 894 C CA . TYR A 1 108 ? -8.840 0.275 3.722 1.00 96.50 108 TYR A CA 1
ATOM 895 C C . TYR A 1 108 ? -8.465 0.910 2.382 1.00 96.50 108 TYR A C 1
ATOM 897 O O . TYR A 1 108 ? -7.541 1.717 2.332 1.00 96.50 108 TYR A O 1
ATOM 905 N N . VAL A 1 109 ? -9.192 0.596 1.303 1.00 96.31 109 VAL A N 1
ATOM 906 C CA . VAL A 1 109 ? -8.948 1.158 -0.038 1.00 96.31 109 VAL A CA 1
ATOM 907 C C . VAL A 1 109 ? -8.997 2.687 0.005 1.00 96.31 109 VAL A C 1
ATOM 909 O O . VAL A 1 109 ? -8.103 3.351 -0.528 1.00 96.31 109 VAL A O 1
ATOM 912 N N . ASN A 1 110 ? -10.000 3.250 0.682 1.00 96.31 110 ASN A N 1
ATOM 913 C CA . ASN A 1 110 ? -10.176 4.694 0.811 1.00 96.31 110 ASN A CA 1
ATOM 914 C C . ASN A 1 110 ? -9.045 5.350 1.617 1.00 96.31 110 ASN A C 1
ATOM 916 O O . ASN A 1 110 ? -8.466 6.345 1.170 1.00 96.31 110 ASN A O 1
ATOM 920 N N . GLN A 1 111 ? -8.695 4.791 2.778 1.00 97.06 111 GLN A N 1
ATOM 921 C CA . GLN A 1 111 ? -7.625 5.325 3.624 1.00 97.06 111 GLN A CA 1
ATOM 922 C C . GLN A 1 111 ? -6.250 5.174 2.970 1.00 97.06 111 GLN A C 1
ATOM 924 O O . GLN A 1 111 ? -5.480 6.134 2.950 1.00 97.06 111 GLN A O 1
ATOM 929 N N . PHE A 1 112 ? -5.962 4.029 2.344 1.00 97.81 112 PHE A N 1
ATOM 930 C CA . PHE A 1 112 ? -4.720 3.826 1.600 1.00 97.81 112 PHE A CA 1
ATOM 931 C C . PHE A 1 112 ? -4.591 4.838 0.464 1.00 97.81 112 PHE A C 1
ATOM 933 O O . PHE A 1 112 ? -3.574 5.521 0.358 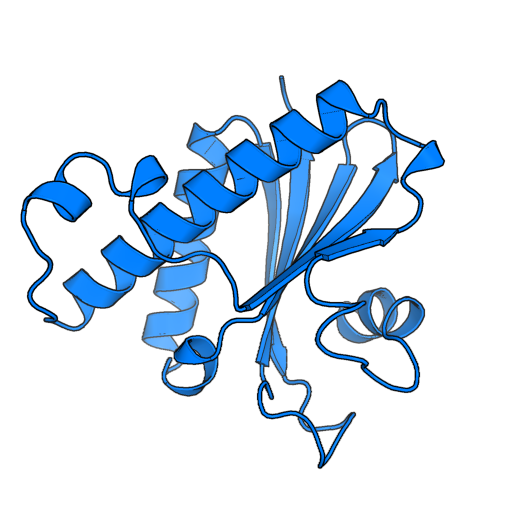1.00 97.81 112 PHE A O 1
ATOM 940 N N . SER A 1 113 ? -5.643 5.000 -0.343 1.00 97.50 113 SER A N 1
ATOM 941 C CA . SER A 1 113 ? -5.662 5.956 -1.457 1.00 97.50 113 SER A CA 1
ATOM 942 C C . SER A 1 113 ? -5.453 7.395 -0.975 1.00 97.50 113 SER A C 1
ATOM 944 O O . SER A 1 113 ? -4.721 8.165 -1.593 1.00 97.50 113 SER A O 1
ATOM 946 N N . LYS A 1 114 ? -6.038 7.766 0.167 1.00 97.38 114 LYS A N 1
ATOM 947 C CA . LYS A 1 114 ? -5.809 9.071 0.796 1.00 97.38 114 LYS A CA 1
ATOM 948 C C . LYS A 1 114 ? -4.363 9.226 1.278 1.00 97.38 114 LYS A C 1
ATOM 950 O O . LYS A 1 114 ? -3.725 10.238 0.994 1.00 97.38 114 LYS A O 1
ATOM 955 N N . ASN A 1 115 ? -3.835 8.241 2.000 1.00 97.12 115 ASN A N 1
ATOM 956 C CA . ASN A 1 115 ? -2.493 8.297 2.577 1.00 97.12 115 ASN A CA 1
ATOM 957 C C . ASN A 1 115 ? -1.402 8.282 1.496 1.00 97.12 115 ASN A C 1
ATOM 959 O O . ASN A 1 115 ? -0.427 9.026 1.605 1.00 97.12 115 ASN A O 1
ATOM 963 N N . ILE A 1 116 ? -1.591 7.522 0.415 1.00 96.44 116 ILE A N 1
ATOM 964 C CA . ILE A 1 116 ? -0.650 7.495 -0.707 1.00 96.44 116 ILE A CA 1
ATOM 965 C C . ILE A 1 116 ? -0.697 8.796 -1.526 1.00 96.44 116 ILE A C 1
ATOM 967 O O . ILE A 1 116 ? 0.350 9.292 -1.947 1.00 96.44 116 ILE A O 1
ATOM 971 N N . LYS A 1 117 ? -1.872 9.438 -1.645 1.00 96.69 117 LYS A N 1
ATOM 972 C CA . LYS A 1 117 ? -1.988 10.803 -2.192 1.00 96.69 117 LYS A CA 1
ATOM 973 C C . LYS A 1 117 ? -1.160 11.810 -1.408 1.00 96.69 117 LYS A C 1
ATOM 975 O O . LYS A 1 117 ? -0.367 12.545 -1.992 1.00 96.69 117 LYS A O 1
ATOM 980 N N . LEU A 1 118 ? -1.269 11.795 -0.079 1.00 95.06 118 LEU A N 1
ATOM 981 C CA . LEU A 1 118 ? -0.467 12.661 0.795 1.00 95.06 118 LEU A CA 1
ATOM 982 C C . LEU A 1 118 ? 1.042 12.400 0.657 1.00 95.06 118 LEU A C 1
ATOM 984 O O . LEU A 1 118 ? 1.847 13.331 0.740 1.00 95.06 118 LEU A O 1
ATOM 988 N N . ALA A 1 119 ? 1.434 11.152 0.392 1.00 93.94 119 ALA A N 1
ATOM 989 C CA . ALA A 1 119 ? 2.825 10.792 0.148 1.00 93.94 119 ALA A CA 1
ATOM 990 C C . ALA A 1 119 ? 3.370 11.351 -1.187 1.00 93.94 119 ALA A C 1
ATOM 992 O O . ALA A 1 119 ? 4.571 11.613 -1.299 1.00 93.94 119 ALA A O 1
ATOM 993 N N . GLY A 1 120 ? 2.502 11.665 -2.155 1.00 95.31 120 GLY A N 1
ATOM 994 C CA . GLY A 1 120 ? 2.872 12.250 -3.450 1.00 95.31 120 GLY A CA 1
ATOM 995 C C . GLY A 1 120 ? 2.638 11.331 -4.647 1.00 95.31 120 GLY A C 1
ATOM 996 O O . GLY A 1 120 ? 3.380 11.414 -5.623 1.00 95.31 120 GLY A O 1
ATOM 997 N N . PHE A 1 121 ? 1.639 10.455 -4.569 1.00 96.81 121 PHE A N 1
ATOM 998 C CA . PHE A 1 121 ? 1.222 9.597 -5.676 1.00 96.81 121 PHE A CA 1
ATOM 999 C C . PHE A 1 121 ? -0.199 9.937 -6.118 1.00 96.81 121 PHE A C 1
ATOM 1001 O O . PHE A 1 121 ? -1.025 10.320 -5.298 1.00 96.81 121 PHE A O 1
ATOM 1008 N N . GLU A 1 122 ? -0.522 9.701 -7.383 1.00 96.56 122 GLU A N 1
ATOM 1009 C CA . GLU A 1 122 ? -1.908 9.553 -7.821 1.00 96.56 122 GLU A CA 1
ATOM 1010 C C . GLU A 1 122 ? -2.252 8.053 -7.895 1.00 96.56 122 GLU A C 1
ATOM 1012 O O . GLU A 1 122 ? -1.663 7.338 -8.709 1.00 96.56 122 GLU A O 1
ATOM 1017 N N . PRO A 1 123 ? -3.168 7.533 -7.059 1.00 95.75 123 PRO A N 1
ATOM 1018 C CA . PRO A 1 123 ? -3.699 6.189 -7.197 1.00 95.75 123 PRO A CA 1
ATOM 1019 C C . PRO A 1 123 ? -4.611 6.136 -8.422 1.00 95.75 123 PRO A C 1
ATOM 1021 O O . PRO A 1 123 ? -5.711 6.681 -8.424 1.00 95.75 123 PRO A O 1
ATOM 1024 N N . ILE A 1 124 ? -4.140 5.464 -9.467 1.00 94.12 124 ILE A N 1
ATOM 1025 C CA . ILE A 1 124 ? -4.914 5.198 -10.683 1.00 94.12 124 ILE A CA 1
ATOM 1026 C C . ILE A 1 124 ? -5.961 4.120 -10.389 1.00 94.12 124 ILE A C 1
ATOM 1028 O O . ILE A 1 124 ? -7.083 4.177 -10.887 1.00 94.12 124 ILE A O 1
ATOM 1032 N N . PHE A 1 125 ? -5.581 3.124 -9.587 1.00 92.12 125 PHE A N 1
ATOM 1033 C CA . PHE A 1 125 ? -6.414 1.974 -9.273 1.00 92.12 125 PHE A CA 1
ATOM 1034 C C . PHE A 1 125 ? -5.981 1.336 -7.950 1.00 92.12 125 PHE A C 1
ATOM 1036 O O . PHE A 1 125 ? -4.783 1.214 -7.713 1.00 92.12 125 PHE A O 1
ATOM 1043 N N . CYS A 1 126 ? -6.931 0.907 -7.117 1.00 94.00 126 CYS A N 1
ATOM 1044 C CA . CYS A 1 126 ? -6.683 0.237 -5.838 1.00 94.00 126 CYS A CA 1
ATOM 1045 C C . CYS A 1 126 ? -7.773 -0.810 -5.593 1.00 94.00 126 CYS A C 1
ATOM 1047 O O . CYS A 1 126 ? -8.950 -0.455 -5.549 1.00 94.00 126 CYS A O 1
ATOM 1049 N N . GLU A 1 127 ? -7.406 -2.068 -5.367 1.00 92.38 127 GLU A N 1
ATOM 1050 C CA . GLU A 1 127 ? -8.377 -3.112 -5.039 1.00 92.38 127 GLU A CA 1
ATOM 1051 C C . GLU A 1 127 ? -7.774 -4.240 -4.205 1.00 92.38 127 GLU A C 1
ATOM 1053 O O . GLU A 1 127 ? -6.559 -4.413 -4.124 1.00 92.38 127 GLU A O 1
ATOM 1058 N N . PHE A 1 128 ? -8.644 -5.072 -3.640 1.00 90.75 128 PHE A N 1
ATOM 1059 C CA . PHE A 1 128 ? -8.236 -6.357 -3.098 1.00 90.75 128 PHE A CA 1
ATOM 1060 C C . PHE A 1 128 ? -8.542 -7.489 -4.071 1.00 90.75 128 PHE A C 1
ATOM 1062 O O . PHE A 1 128 ? -9.664 -7.617 -4.549 1.00 90.75 128 PHE A O 1
ATOM 1069 N N . THR A 1 129 ? -7.580 -8.384 -4.245 1.00 85.19 129 THR A N 1
ATOM 1070 C CA . THR A 1 129 ? -7.699 -9.592 -5.059 1.00 85.19 129 THR A CA 1
ATOM 1071 C C . THR A 1 129 ? -7.613 -10.838 -4.176 1.00 85.19 129 THR A C 1
ATOM 1073 O O . THR A 1 129 ? -6.753 -10.931 -3.298 1.00 85.19 129 THR A O 1
ATOM 1076 N N . SER A 1 130 ? -8.501 -11.810 -4.406 1.00 78.62 130 SER A N 1
ATOM 1077 C CA . SER A 1 130 ? -8.409 -13.141 -3.792 1.00 78.62 130 SER A CA 1
ATOM 1078 C C . SER A 1 130 ? -7.432 -14.028 -4.569 1.00 78.62 130 SER A C 1
ATOM 1080 O O . SER A 1 130 ? -7.477 -14.089 -5.796 1.00 78.62 130 SER A O 1
ATOM 1082 N N . LEU A 1 131 ? -6.568 -14.737 -3.844 1.00 73.62 131 LEU A N 1
ATOM 1083 C CA . LEU A 1 131 ? -5.617 -15.723 -4.365 1.00 73.62 131 LEU A CA 1
ATOM 1084 C C . LEU A 1 131 ? -6.129 -17.169 -4.238 1.00 73.62 131 LEU A C 1
ATOM 1086 O O . LEU A 1 131 ? -5.415 -18.104 -4.601 1.00 73.62 131 LEU A O 1
ATOM 1090 N N . GLU A 1 132 ? -7.351 -17.377 -3.733 1.00 64.75 132 GLU A N 1
ATOM 1091 C CA . GLU A 1 132 ? -7.896 -18.710 -3.421 1.00 64.75 132 GLU A CA 1
ATOM 1092 C C . GLU A 1 132 ? -7.959 -19.660 -4.624 1.00 64.75 132 GLU A C 1
ATOM 1094 O O . GLU A 1 132 ? -7.811 -20.870 -4.465 1.00 64.75 132 GLU A O 1
ATOM 1099 N N . SER A 1 133 ? -8.119 -19.129 -5.836 1.00 55.38 133 SER A N 1
ATOM 1100 C CA . SER A 1 133 ? -8.117 -19.919 -7.071 1.00 55.38 133 SER A CA 1
ATOM 1101 C C . SER A 1 133 ? -6.725 -20.399 -7.501 1.00 55.38 133 SER A C 1
ATOM 1103 O O . SER A 1 133 ? -6.634 -21.294 -8.337 1.00 55.38 133 SER A O 1
ATOM 1105 N N . HIS A 1 134 ? -5.649 -19.847 -6.931 1.00 52.81 134 HIS A N 1
ATOM 1106 C CA . HIS A 1 134 ? -4.282 -20.034 -7.427 1.00 52.81 134 HIS A CA 1
ATOM 1107 C C . HIS A 1 134 ? -3.359 -20.796 -6.465 1.00 52.81 134 HIS A C 1
ATOM 1109 O O . HIS A 1 134 ? -2.270 -21.195 -6.874 1.00 52.81 134 HIS A O 1
ATOM 1115 N N . SER A 1 135 ? -3.758 -21.059 -5.212 1.00 50.50 135 SER A N 1
ATOM 1116 C CA . SER A 1 135 ? -2.973 -21.929 -4.323 1.00 50.50 135 SER A CA 1
ATOM 1117 C C . SER A 1 135 ? -3.753 -22.429 -3.097 1.00 50.50 135 SER A C 1
ATOM 1119 O O . SER A 1 135 ? -4.423 -21.669 -2.404 1.00 50.50 135 SER A O 1
ATOM 1121 N N . ARG A 1 136 ? -3.607 -23.721 -2.772 1.00 49.06 136 ARG A N 1
ATOM 1122 C CA . ARG A 1 136 ? -4.031 -24.288 -1.474 1.00 49.06 136 ARG A CA 1
ATOM 1123 C C . ARG A 1 136 ? -2.996 -24.066 -0.360 1.00 49.06 136 ARG A C 1
ATOM 1125 O O . ARG A 1 136 ? -3.277 -24.366 0.794 1.00 49.06 136 ARG A O 1
ATOM 1132 N N . GLU A 1 137 ? -1.811 -23.558 -0.703 1.00 52.19 137 GLU A N 1
ATOM 1133 C CA . GLU A 1 137 ? -0.624 -23.533 0.168 1.00 52.19 137 GLU A CA 1
ATOM 1134 C C . GLU A 1 137 ? -0.305 -22.150 0.758 1.00 52.19 137 GLU A C 1
ATOM 1136 O O . GLU A 1 137 ? 0.598 -22.019 1.587 1.00 52.19 137 GLU A O 1
ATOM 1141 N N . TYR A 1 138 ? -1.024 -21.099 0.361 1.00 52.84 138 TYR A N 1
ATOM 1142 C CA . TYR A 1 138 ? -0.754 -19.766 0.884 1.00 52.84 138 TYR A CA 1
ATOM 1143 C C . TYR A 1 138 ? -1.474 -19.552 2.210 1.00 52.84 138 TYR A C 1
ATOM 1145 O O . TYR A 1 138 ? -2.689 -19.702 2.319 1.00 52.84 138 TYR A O 1
ATOM 1153 N N . LEU A 1 139 ? -0.712 -19.095 3.204 1.00 53.34 139 LEU A N 1
ATOM 1154 C CA . LEU A 1 139 ? -1.278 -18.491 4.410 1.00 53.34 139 LEU A CA 1
ATOM 1155 C C . LEU A 1 139 ? -2.001 -17.172 4.079 1.00 53.34 139 LEU A C 1
ATOM 1157 O O . LEU A 1 139 ? -2.943 -16.811 4.774 1.00 53.34 139 LEU A O 1
ATOM 1161 N N . MET A 1 140 ? -1.590 -16.498 2.995 1.00 66.25 140 MET A N 1
ATOM 1162 C CA . MET A 1 140 ? -2.181 -15.251 2.513 1.00 66.25 140 MET A CA 1
ATOM 1163 C C . MET A 1 140 ? -3.041 -15.483 1.269 1.00 66.25 140 MET A C 1
ATOM 1165 O O . MET A 1 140 ? -2.555 -15.488 0.143 1.00 66.25 140 MET A O 1
ATOM 1169 N N . LYS A 1 141 ? -4.339 -15.682 1.474 1.00 73.25 141 LYS A N 1
ATOM 1170 C CA . LYS A 1 141 ? -5.358 -15.880 0.428 1.00 73.25 141 LYS A CA 1
ATOM 1171 C C . LYS A 1 141 ? -5.853 -14.582 -0.227 1.00 73.25 141 LYS A C 1
ATOM 1173 O O . LYS A 1 141 ? -6.734 -14.641 -1.077 1.00 73.25 141 LYS A O 1
ATOM 1178 N N . ARG A 1 142 ? -5.380 -13.408 0.202 1.00 85.06 142 ARG A N 1
ATOM 1179 C CA . ARG A 1 142 ? -5.871 -12.108 -0.266 1.00 85.06 142 ARG A CA 1
ATOM 1180 C C . ARG A 1 142 ? -4.729 -11.107 -0.293 1.00 85.06 142 ARG A C 1
ATOM 1182 O O . ARG A 1 142 ? -3.969 -11.016 0.665 1.00 85.06 142 ARG A O 1
ATOM 1189 N N . VAL A 1 143 ? -4.638 -10.355 -1.379 1.00 89.94 143 VAL A N 1
ATOM 1190 C CA . VAL A 1 143 ? -3.643 -9.298 -1.570 1.00 89.94 143 VAL A CA 1
ATOM 1191 C C . VAL A 1 143 ? -4.338 -7.997 -1.922 1.00 89.94 143 VAL A C 1
ATOM 1193 O O . VAL A 1 143 ? -5.443 -7.999 -2.463 1.00 89.94 143 VAL A O 1
ATOM 1196 N N . PHE A 1 144 ? -3.685 -6.890 -1.616 1.00 93.75 144 PHE A N 1
ATOM 1197 C CA . PHE A 1 144 ? -4.071 -5.565 -2.057 1.00 93.75 144 PHE A CA 1
ATOM 1198 C C . PHE A 1 144 ? -3.172 -5.151 -3.221 1.00 93.75 144 PHE A C 1
ATOM 1200 O O . PHE A 1 144 ? -1.947 -5.196 -3.111 1.00 93.75 144 PHE A O 1
ATOM 1207 N N . TYR A 1 145 ? -3.778 -4.761 -4.335 1.00 93.81 145 TYR A N 1
ATOM 1208 C CA . TYR A 1 145 ? -3.082 -4.244 -5.501 1.00 93.81 145 TYR A CA 1
ATOM 1209 C C . TYR A 1 145 ? -3.391 -2.763 -5.679 1.00 93.81 145 TYR A C 1
ATOM 1211 O O . TYR A 1 145 ? -4.554 -2.360 -5.648 1.00 93.81 145 TYR A O 1
ATOM 1219 N N . ALA A 1 146 ? -2.353 -1.964 -5.913 1.00 94.94 146 ALA A N 1
ATOM 1220 C CA . ALA A 1 146 ? -2.492 -0.566 -6.276 1.00 94.94 146 ALA A CA 1
ATOM 1221 C C . ALA A 1 146 ? -1.635 -0.229 -7.497 1.00 94.94 146 ALA A C 1
ATOM 1223 O O . ALA A 1 146 ? -0.431 -0.475 -7.508 1.00 94.94 146 ALA A O 1
ATOM 1224 N N . LYS A 1 147 ? -2.242 0.391 -8.508 1.00 94.44 147 LYS A N 1
ATOM 1225 C CA . LYS A 1 147 ? -1.530 1.052 -9.601 1.00 94.44 147 LYS A CA 1
ATOM 1226 C C . LYS A 1 147 ? -1.435 2.536 -9.283 1.00 94.44 147 LYS A C 1
ATOM 1228 O O . LYS A 1 147 ? -2.449 3.216 -9.129 1.00 94.44 147 LYS A O 1
ATOM 1233 N N . LEU A 1 148 ? -0.212 3.026 -9.175 1.00 95.81 148 LEU A N 1
ATOM 1234 C CA . LEU A 1 148 ? 0.124 4.359 -8.704 1.00 95.81 148 LEU A CA 1
ATOM 1235 C C . LEU A 1 148 ? 0.928 5.102 -9.769 1.00 95.81 148 LEU A C 1
ATOM 1237 O O . LEU A 1 148 ? 1.742 4.502 -10.468 1.00 95.81 148 LEU A O 1
ATOM 1241 N N . LYS A 1 149 ? 0.753 6.419 -9.829 1.00 95.75 149 LYS A N 1
ATOM 1242 C CA . LYS A 1 149 ? 1.635 7.331 -10.553 1.00 95.75 149 LYS A CA 1
ATOM 1243 C C . LYS A 1 149 ? 2.373 8.215 -9.564 1.00 95.75 149 LYS A C 1
ATOM 1245 O O . LYS A 1 149 ? 1.748 8.976 -8.832 1.00 95.75 149 LYS A O 1
ATOM 1250 N N . TYR A 1 150 ? 3.691 8.122 -9.524 1.00 94.00 150 TYR A N 1
ATOM 1251 C CA . TYR A 1 150 ? 4.525 8.961 -8.675 1.00 94.00 150 TYR A CA 1
ATOM 1252 C C . TYR A 1 150 ? 4.620 10.380 -9.259 1.00 94.00 150 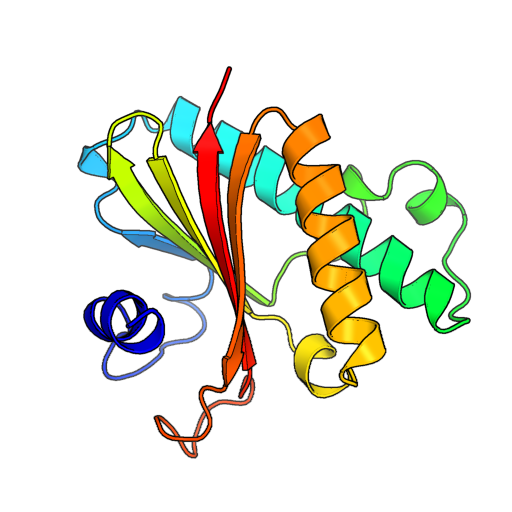TYR A C 1
ATOM 1254 O O . TYR A 1 150 ? 4.900 10.549 -10.445 1.00 94.00 150 TYR A O 1
ATOM 1262 N N . LEU A 1 151 ? 4.326 11.398 -8.442 1.00 91.06 151 LEU A N 1
ATOM 1263 C CA . LEU A 1 151 ? 4.170 12.791 -8.894 1.00 91.06 151 LEU A CA 1
ATOM 1264 C C . LEU A 1 151 ? 5.342 13.710 -8.518 1.00 91.06 151 LEU A C 1
ATOM 1266 O O . LEU A 1 151 ? 5.311 14.889 -8.870 1.00 91.06 151 LEU A O 1
ATOM 1270 N N . LYS A 1 152 ? 6.319 13.220 -7.750 1.00 76.62 152 LYS A N 1
ATOM 1271 C CA . LYS A 1 152 ? 7.386 14.029 -7.141 1.00 76.62 152 LYS A CA 1
ATOM 1272 C C . LYS A 1 152 ? 8.777 13.691 -7.658 1.00 76.62 152 LYS A C 1
ATOM 1274 O O . LYS A 1 152 ? 8.967 12.590 -8.210 1.00 76.62 152 LYS A O 1
#

Foldseek 3Di:
DVCVVVVVVDPLDDDLVVQQEEEAPCVQEDPVVVVLLVLQLQLLLQVLVVVLCVVVVHDDDVVCVVRSSVPGDGFSHWYWHDPHHFKIKIKTFHLCVVVDDPVSQVSSQVSSCVSSVVSAKHFPDKHKDACVVPDPPDSTRIIIMTIIGHHD

pLDDT: mean 87.8, std 11.44, range [49.06, 97.81]

Radius of gyration: 15.03 Å; chains: 1; bounding box: 34×38×39 Å

Secondary structure (DSSP, 8-state):
-HHHHHHTTS-SS--TTTTSEEEETGGGS-HHHHHHHHHHHHHHHHHHHHHHHHHTT----HHHHH-HHHHSPPPSEEEEEESSSSEEEEEEE-GGGGG--HHHHHHHHHHHHHHHHHHTEEEEEEEEEE-TTT-SS-S--EEEEEEEEE--

Organism: NCBI:txid3050454